Protein AF-A0A7W9LBJ4-F1 (afdb_monomer)

Organism: NCBI:txid882448

Radius of gyration: 15.45 Å; Cα contacts (8 Å, |Δi|>4): 118; chains: 1; bounding box: 35×32×41 Å

Foldseek 3Di:
DVLVVLQVPPPPDQQDPPPALLVSQLSLLVVLLCSVPVDPPPSVVVLVVVLVVDVVSVCVCCVRVVVNSLVSLQVSQVVCVVVVLAVDRDRSVVLSCQSNVVSCCCVPPVVHDSVCSSVVSSVSSVVSSCVRSVVPD

Nearest PDB structures (foldseek):
  2fq4-assembly1_A-2  TM=8.316E-01  e=2.376E-03  Bacillus cereus ATCC 14579
  3bti-assembly1_A  TM=7.873E-01  e=5.179E-01  Staphylococcus aureus subsp. aureus Mu50
  1rpw-assembly2_D  TM=7.131E-01  e=1.313E+00  Staphylococcus aureus
  2g0e-assembly1_A  TM=7.117E-01  e=2.736E+00  Staphylococcus haemolyticus
  1jus-assembly2_E  TM=6.509E-01  e=2.249E+00  Staphylococcus aureus

Secondary structure (DSSP, 8-state):
-HHHHHHHT---PPPP--SSHHHHHHHHHHHHHHHHHSSPTTHHHHHHHHHHH-HHHHHHHIIIIIHHHHHHHHHHHHHHHHTTSSSS---HHHHHHHHHHHHHIIIIIS---GGGHHHHHHHHHHHHHHHHHT---

InterPro domains:
  IPR011075 Tetracyclin repressor-like, C-terminal domain [PF16859] (15-123)
  IPR036271 Tetracyclin repressor-like, C-terminal domain superfamily [SSF48498] (19-130)

Structure (mmCIF, N/CA/C/O backbone):
data_AF-A0A7W9LBJ4-F1
#
_entry.id   AF-A0A7W9LBJ4-F1
#
loop_
_atom_site.group_PDB
_atom_site.id
_atom_site.type_symbol
_atom_site.label_atom_id
_atom_site.label_alt_id
_atom_site.label_comp_id
_atom_site.label_asym_id
_atom_site.label_entity_id
_atom_site.label_seq_id
_atom_site.pdbx_PDB_ins_code
_atom_site.Cartn_x
_atom_site.Cartn_y
_atom_site.Cartn_z
_atom_site.occupancy
_atom_site.B_iso_or_equiv
_atom_site.auth_seq_id
_atom_site.auth_comp_id
_atom_site.auth_asym_id
_atom_site.auth_atom_id
_atom_site.pdbx_PDB_model_num
ATOM 1 N N . MET A 1 1 ? 14.129 -13.450 -17.223 1.00 51.28 1 MET A N 1
ATOM 2 C CA . MET A 1 1 ? 13.057 -12.441 -17.093 1.00 51.28 1 MET A CA 1
ATOM 3 C C . MET A 1 1 ? 13.152 -11.872 -15.692 1.00 51.28 1 MET A C 1
ATOM 5 O O . MET A 1 1 ? 13.056 -12.654 -14.754 1.00 51.28 1 MET A O 1
ATOM 9 N N . ILE A 1 2 ? 13.396 -10.567 -15.553 1.00 57.41 2 ILE A N 1
ATOM 10 C CA . ILE A 1 2 ? 13.514 -9.871 -14.254 1.00 57.41 2 ILE A CA 1
ATOM 11 C C . ILE A 1 2 ? 12.286 -10.158 -13.371 1.00 57.41 2 ILE A C 1
ATOM 13 O O . ILE A 1 2 ? 12.434 -10.381 -12.177 1.00 57.41 2 ILE A O 1
ATOM 17 N N . PHE A 1 3 ? 11.114 -10.313 -13.994 1.00 52.84 3 PHE A N 1
ATOM 18 C CA . PHE A 1 3 ? 9.851 -10.722 -13.377 1.00 52.84 3 PHE A CA 1
ATOM 19 C C . PHE A 1 3 ? 9.957 -11.901 -12.390 1.00 52.84 3 PHE A C 1
ATOM 21 O O . PHE A 1 3 ? 9.569 -11.764 -11.238 1.00 52.84 3 PHE A O 1
ATOM 28 N N . ALA A 1 4 ? 10.512 -13.048 -12.802 1.00 47.81 4 ALA A N 1
ATOM 29 C CA . ALA A 1 4 ? 10.557 -14.243 -11.949 1.00 47.81 4 ALA A CA 1
ATOM 30 C C . ALA A 1 4 ? 11.556 -14.112 -10.787 1.00 47.81 4 ALA A C 1
ATOM 32 O O . ALA A 1 4 ? 11.342 -14.695 -9.732 1.00 47.81 4 ALA A O 1
ATOM 33 N N . ALA A 1 5 ? 12.628 -13.335 -10.977 1.00 53.00 5 ALA A N 1
ATOM 34 C CA . ALA A 1 5 ? 13.627 -13.085 -9.940 1.00 53.00 5 ALA A CA 1
ATOM 35 C C . ALA A 1 5 ? 13.140 -12.053 -8.911 1.00 53.00 5 ALA A C 1
ATOM 37 O O . ALA A 1 5 ? 13.404 -12.213 -7.730 1.00 53.00 5 ALA A O 1
ATOM 38 N N . VAL A 1 6 ? 12.395 -11.032 -9.347 1.00 56.28 6 VAL A N 1
ATOM 39 C CA . VAL A 1 6 ? 11.811 -10.017 -8.457 1.00 56.28 6 VAL A CA 1
ATOM 40 C C . VAL A 1 6 ? 10.613 -10.578 -7.690 1.00 56.28 6 VAL A C 1
ATOM 42 O O . VAL A 1 6 ? 10.433 -10.245 -6.530 1.00 56.28 6 VAL A O 1
ATOM 45 N N . MET A 1 7 ? 9.817 -11.462 -8.301 1.00 54.91 7 MET A N 1
ATOM 46 C CA . MET A 1 7 ? 8.622 -12.018 -7.659 1.00 54.91 7 MET A CA 1
ATOM 47 C C . MET A 1 7 ? 8.892 -13.123 -6.629 1.00 54.91 7 MET A C 1
ATOM 49 O O . MET A 1 7 ? 8.092 -13.286 -5.714 1.00 54.91 7 MET A O 1
ATOM 53 N N . HIS A 1 8 ? 9.965 -13.910 -6.774 1.00 50.81 8 HIS A N 1
ATOM 54 C CA . HIS A 1 8 ? 10.242 -15.024 -5.852 1.00 50.81 8 HIS A CA 1
ATOM 55 C C . HIS A 1 8 ? 10.725 -14.585 -4.461 1.00 50.81 8 HIS A C 1
ATOM 57 O O . HIS A 1 8 ? 10.530 -15.344 -3.521 1.00 50.81 8 HIS A O 1
ATOM 63 N N . ASP A 1 9 ? 11.277 -13.378 -4.316 1.00 49.38 9 ASP A N 1
ATOM 64 C CA . ASP A 1 9 ? 11.714 -12.825 -3.020 1.00 49.38 9 ASP A CA 1
ATOM 65 C C . ASP A 1 9 ? 10.622 -11.999 -2.308 1.00 49.38 9 ASP A C 1
ATOM 67 O O . ASP A 1 9 ? 10.853 -11.450 -1.235 1.00 49.38 9 ASP A O 1
ATOM 71 N N . LEU A 1 10 ? 9.418 -11.900 -2.884 1.00 55.69 10 LEU A N 1
ATOM 72 C CA . LEU A 1 10 ? 8.294 -11.139 -2.324 1.00 55.69 10 LEU A CA 1
ATOM 73 C C . LEU A 1 10 ? 7.324 -12.058 -1.566 1.00 55.69 10 LEU A C 1
ATOM 75 O O . LEU A 1 10 ? 6.107 -11.974 -1.747 1.00 55.69 10 LEU A O 1
ATOM 79 N N . GLU A 1 11 ? 7.849 -12.949 -0.719 1.00 55.97 11 GLU A N 1
ATOM 80 C CA . GLU A 1 11 ? 7.040 -13.498 0.373 1.00 55.97 11 GLU A CA 1
ATOM 81 C C . GLU A 1 11 ? 6.712 -12.334 1.311 1.00 55.97 11 GLU A C 1
ATOM 83 O O . GLU A 1 11 ? 7.532 -11.902 2.118 1.00 55.97 11 GLU A O 1
ATOM 88 N N . LEU A 1 12 ? 5.521 -11.760 1.144 1.00 63.69 12 LEU A N 1
ATOM 89 C CA . LEU A 1 12 ? 5.040 -10.723 2.042 1.00 63.69 12 LEU A CA 1
ATOM 90 C C . LEU A 1 12 ? 4.799 -11.366 3.403 1.00 63.69 12 LEU A C 1
ATOM 92 O O . LEU A 1 12 ? 3.852 -12.135 3.584 1.00 63.69 12 LEU A O 1
ATOM 96 N N . GLU A 1 13 ? 5.681 -11.066 4.352 1.00 67.38 13 GLU A N 1
ATOM 97 C CA . GLU A 1 13 ? 5.470 -11.436 5.742 1.00 67.38 13 GLU A CA 1
ATOM 98 C C . GLU A 1 13 ? 4.150 -10.836 6.237 1.00 67.38 13 GLU A C 1
ATOM 100 O O . GLU A 1 13 ? 3.771 -9.708 5.898 1.00 67.38 13 GLU A O 1
ATOM 105 N N . THR A 1 14 ? 3.429 -11.604 7.053 1.00 69.81 14 THR A N 1
ATOM 106 C CA . THR A 1 14 ? 2.212 -11.119 7.700 1.00 69.81 14 THR A CA 1
ATOM 107 C C . THR A 1 14 ? 2.538 -9.844 8.481 1.00 69.81 14 THR A C 1
ATOM 109 O O . THR A 1 14 ? 3.458 -9.874 9.304 1.00 69.81 14 THR A O 1
ATOM 112 N N . PRO A 1 15 ? 1.780 -8.745 8.301 1.00 74.25 15 PRO A N 1
ATOM 113 C CA . PRO A 1 15 ? 2.022 -7.520 9.046 1.00 74.25 15 PRO A CA 1
ATOM 114 C C . PRO A 1 15 ? 2.019 -7.792 10.557 1.00 74.25 15 PRO A C 1
ATOM 116 O O . PRO A 1 15 ? 1.152 -8.544 11.038 1.00 74.25 15 PRO A O 1
ATOM 119 N N . PRO A 1 16 ? 2.966 -7.211 11.316 1.00 77.94 16 PRO A N 1
ATOM 120 C CA . PRO A 1 16 ? 3.029 -7.409 12.756 1.00 77.94 16 PRO A CA 1
ATOM 121 C C . PRO A 1 16 ? 1.718 -6.958 13.410 1.00 77.94 16 PRO A C 1
ATOM 123 O O . PRO A 1 16 ? 1.152 -5.937 13.033 1.00 77.94 16 PRO A O 1
ATOM 126 N N . ASP A 1 17 ? 1.223 -7.733 14.378 1.00 88.69 17 ASP A N 1
ATOM 127 C CA . ASP A 1 17 ? 0.103 -7.313 15.227 1.00 88.69 17 ASP A CA 1
ATOM 128 C C . ASP A 1 17 ? 0.646 -6.413 16.337 1.00 88.69 17 ASP A C 1
ATOM 130 O O . ASP A 1 17 ? 1.128 -6.877 17.372 1.00 88.69 17 ASP A O 1
ATOM 134 N N . THR A 1 18 ? 0.633 -5.110 16.083 1.00 90.44 18 THR A N 1
ATOM 135 C CA . THR A 1 18 ? 1.180 -4.097 16.993 1.00 90.44 18 THR A CA 1
ATOM 136 C C . THR A 1 18 ? 0.180 -3.676 18.074 1.00 90.44 18 THR A C 1
ATOM 138 O O . THR A 1 18 ? 0.531 -2.931 18.990 1.00 90.44 18 THR A O 1
ATOM 141 N N . GLY A 1 19 ? -1.065 -4.164 17.997 1.00 91.31 19 GLY A N 1
ATOM 142 C CA . GLY A 1 19 ? -2.114 -3.929 18.987 1.00 91.31 19 GLY A CA 1
ATOM 143 C C . GLY A 1 19 ? -2.993 -2.696 18.747 1.00 91.31 19 GLY A C 1
ATOM 144 O O . GLY A 1 19 ? -3.873 -2.438 19.567 1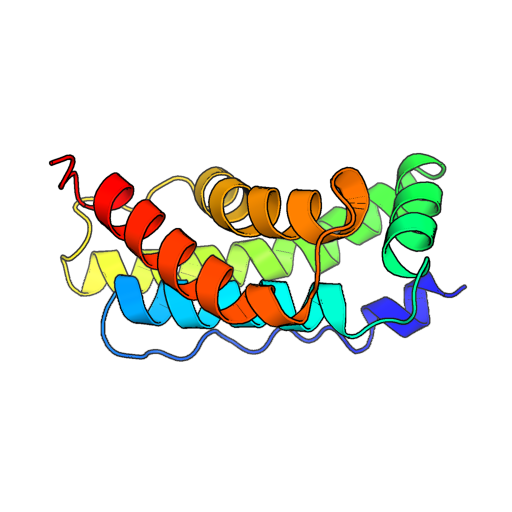.00 91.31 19 GLY A O 1
ATOM 145 N N . SER A 1 20 ? -2.806 -1.952 17.648 1.00 94.88 20 SER A N 1
ATOM 146 C CA . SER A 1 20 ? -3.719 -0.873 17.229 1.00 94.88 20 SER A CA 1
ATOM 147 C C . SER A 1 20 ? -3.746 -0.701 15.711 1.00 94.88 20 SER A C 1
ATOM 149 O O . SER A 1 20 ? -2.735 -0.925 15.050 1.00 94.88 20 SER A O 1
ATOM 151 N N . LEU A 1 21 ? -4.875 -0.250 15.159 1.00 95.31 21 LEU A N 1
ATOM 152 C CA . LEU A 1 21 ? -5.043 0.037 13.732 1.00 95.31 21 LEU A CA 1
ATOM 153 C C . LEU A 1 21 ? -3.977 1.010 13.227 1.00 95.31 21 LEU A C 1
ATOM 155 O O . LEU A 1 21 ? -3.373 0.762 12.191 1.00 95.31 21 LEU A O 1
ATOM 159 N N . THR A 1 22 ? -3.740 2.111 13.944 1.00 94.94 22 THR A N 1
ATOM 160 C CA . THR A 1 22 ? -2.773 3.131 13.516 1.00 94.94 22 THR A CA 1
ATOM 161 C C . THR A 1 22 ? -1.365 2.558 13.405 1.00 94.94 22 THR A C 1
ATOM 163 O O . THR A 1 22 ? -0.690 2.798 12.409 1.00 94.94 22 THR A O 1
ATOM 166 N N . ALA A 1 23 ? -0.924 1.782 14.398 1.00 94.12 23 ALA A N 1
ATOM 167 C CA . ALA A 1 23 ? 0.411 1.195 14.380 1.00 94.12 23 ALA A CA 1
ATOM 168 C C . ALA A 1 23 ? 0.531 0.042 13.363 1.00 94.12 23 ALA A C 1
ATOM 170 O O . ALA A 1 23 ? 1.561 -0.068 12.699 1.00 94.12 23 ALA A O 1
ATOM 171 N N . ASP A 1 24 ? -0.531 -0.742 13.148 1.00 95.69 24 ASP A N 1
ATOM 172 C CA . ASP A 1 24 ? -0.560 -1.773 12.104 1.00 95.69 24 ASP A CA 1
ATOM 173 C C . ASP A 1 24 ? -0.501 -1.141 10.698 1.00 95.69 24 ASP A C 1
ATOM 175 O O . ASP A 1 24 ? 0.239 -1.605 9.828 1.00 95.69 24 ASP A O 1
ATOM 179 N N . LEU A 1 25 ? -1.236 -0.044 10.473 1.00 95.94 25 LEU A N 1
ATOM 180 C CA . LEU A 1 25 ? -1.181 0.730 9.229 1.00 95.94 25 LEU A CA 1
ATOM 181 C C . LEU A 1 25 ? 0.185 1.390 9.021 1.00 95.94 25 LEU A C 1
ATOM 183 O O . LEU A 1 25 ? 0.663 1.430 7.888 1.00 95.94 25 LEU A O 1
ATOM 187 N N . ALA A 1 26 ? 0.827 1.881 10.083 1.00 94.75 26 ALA A N 1
ATOM 188 C CA . ALA A 1 26 ? 2.178 2.430 10.003 1.00 94.75 26 ALA A CA 1
ATOM 189 C C . ALA A 1 26 ? 3.172 1.347 9.573 1.00 94.75 26 ALA A C 1
ATOM 191 O O . ALA A 1 26 ? 3.880 1.527 8.583 1.00 94.75 26 ALA A O 1
ATOM 192 N N . ALA A 1 27 ? 3.148 0.181 10.227 1.00 93.94 27 ALA A N 1
ATOM 193 C CA . ALA A 1 27 ? 3.993 -0.954 9.860 1.00 93.94 27 ALA A CA 1
ATOM 194 C C . ALA A 1 27 ? 3.797 -1.368 8.391 1.00 93.94 27 ALA A C 1
ATOM 196 O O . ALA A 1 27 ? 4.772 -1.560 7.663 1.00 93.94 27 ALA A O 1
ATOM 197 N N . LEU A 1 28 ? 2.545 -1.435 7.928 1.00 94.06 28 LEU A N 1
ATOM 198 C CA . LEU A 1 28 ? 2.233 -1.753 6.537 1.00 94.06 28 LEU A CA 1
ATOM 199 C C . LEU A 1 28 ? 2.730 -0.675 5.558 1.00 94.06 28 LEU A C 1
ATOM 201 O O . LEU A 1 28 ? 3.238 -0.997 4.487 1.00 94.06 28 LEU A O 1
ATOM 205 N N . THR A 1 29 ? 2.621 0.604 5.917 1.00 95.25 29 THR A N 1
ATOM 206 C CA . THR A 1 29 ? 3.060 1.710 5.051 1.00 95.25 29 THR A CA 1
ATOM 207 C C . THR A 1 29 ? 4.585 1.779 4.954 1.00 95.25 29 THR A C 1
ATOM 209 O O . THR A 1 29 ? 5.114 1.996 3.864 1.00 95.25 29 THR A O 1
ATOM 212 N N . HIS A 1 30 ? 5.308 1.512 6.047 1.00 93.81 30 HIS A N 1
ATOM 213 C CA . HIS A 1 30 ? 6.767 1.366 6.011 1.00 93.81 30 HIS A CA 1
ATOM 214 C C . HIS A 1 30 ? 7.209 0.156 5.195 1.00 93.81 30 HIS A C 1
ATOM 216 O O . HIS A 1 30 ? 8.202 0.248 4.471 1.00 93.81 30 HIS A O 1
ATOM 222 N N . LEU A 1 31 ? 6.476 -0.960 5.265 1.00 91.25 31 LEU A N 1
ATOM 223 C CA . LEU A 1 31 ? 6.742 -2.111 4.408 1.00 91.25 31 LEU A CA 1
ATOM 224 C C . LEU A 1 31 ? 6.628 -1.712 2.932 1.00 91.25 31 LEU A C 1
ATOM 226 O O . LEU A 1 31 ? 7.574 -1.920 2.180 1.00 91.25 31 LEU A O 1
ATOM 230 N N . ILE A 1 32 ? 5.543 -1.036 2.537 1.00 92.56 32 ILE A N 1
ATOM 231 C CA . ILE A 1 32 ? 5.366 -0.526 1.166 1.00 92.56 32 ILE A CA 1
ATOM 232 C C . ILE A 1 32 ? 6.525 0.400 0.763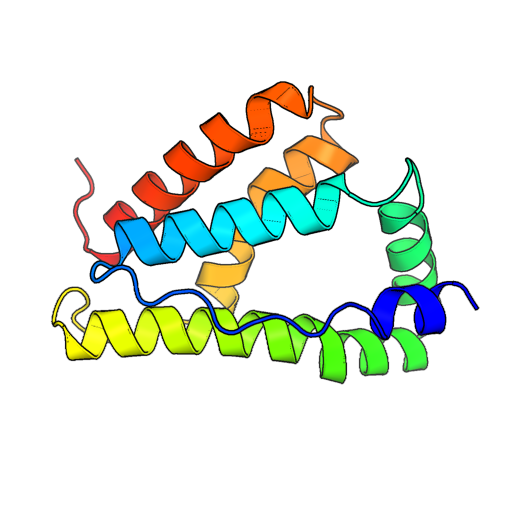 1.00 92.56 32 ILE A C 1
ATOM 234 O O . ILE A 1 32 ? 7.105 0.235 -0.313 1.00 92.56 32 ILE A O 1
ATOM 238 N N . ALA A 1 33 ? 6.888 1.362 1.616 1.00 93.25 33 ALA A N 1
ATOM 239 C CA . ALA A 1 33 ? 7.979 2.298 1.350 1.00 93.25 33 ALA A CA 1
ATOM 240 C C . ALA A 1 33 ? 9.326 1.584 1.165 1.00 93.25 33 ALA A C 1
ATOM 242 O O . ALA A 1 33 ? 10.062 1.881 0.221 1.00 93.25 33 ALA A O 1
ATOM 243 N N . THR A 1 34 ? 9.620 0.603 2.017 1.00 90.81 34 THR A N 1
ATOM 244 C CA . THR A 1 34 ? 10.839 -0.210 1.953 1.00 90.81 34 THR A CA 1
ATOM 245 C C . THR A 1 34 ? 10.858 -1.050 0.680 1.00 90.81 34 THR A C 1
ATOM 247 O O . THR A 1 34 ? 11.834 -1.022 -0.066 1.00 90.81 34 THR A O 1
ATOM 250 N N . THR A 1 35 ? 9.758 -1.737 0.368 1.00 88.38 35 THR A N 1
ATOM 251 C CA . THR A 1 35 ? 9.637 -2.588 -0.821 1.00 88.38 35 THR A CA 1
ATOM 252 C C . THR A 1 35 ? 9.795 -1.794 -2.116 1.00 88.38 35 THR A C 1
ATOM 254 O O . THR A 1 35 ? 10.459 -2.261 -3.038 1.00 88.38 35 THR A O 1
ATOM 257 N N . LEU A 1 36 ? 9.230 -0.585 -2.203 1.00 90.88 36 LEU A N 1
ATOM 258 C CA . LEU A 1 36 ? 9.322 0.238 -3.413 1.00 90.88 36 LEU A CA 1
ATOM 259 C C . LEU A 1 36 ? 10.657 0.979 -3.564 1.00 90.88 36 LEU A C 1
ATOM 261 O O . LEU A 1 36 ? 11.033 1.305 -4.689 1.00 90.88 36 LEU A O 1
ATOM 265 N N . SER A 1 37 ? 11.372 1.243 -2.469 1.00 91.12 37 SER A N 1
ATOM 266 C CA . SER A 1 37 ? 12.662 1.951 -2.497 1.00 91.12 37 SER A CA 1
ATOM 267 C C . SER A 1 37 ? 13.885 1.028 -2.530 1.00 91.12 37 SER A C 1
ATOM 269 O O . SER A 1 37 ? 14.970 1.483 -2.888 1.00 91.12 37 SER A O 1
ATOM 271 N N . ALA A 1 38 ? 13.728 -0.256 -2.194 1.00 89.62 38 ALA A N 1
ATOM 272 C CA . ALA A 1 38 ? 14.827 -1.221 -2.174 1.00 89.62 38 ALA A CA 1
ATOM 273 C C . ALA A 1 38 ? 15.423 -1.552 -3.562 1.00 89.62 38 ALA A C 1
ATOM 275 O O . ALA A 1 38 ? 16.650 -1.666 -3.662 1.00 89.62 38 ALA A O 1
ATOM 276 N N . PRO A 1 39 ? 14.633 -1.728 -4.644 1.00 88.69 39 PRO A N 1
ATOM 277 C CA . PRO A 1 39 ? 15.190 -2.049 -5.954 1.00 88.69 39 PRO A CA 1
ATOM 278 C C . PRO A 1 39 ? 16.011 -0.891 -6.550 1.00 88.69 39 PRO A C 1
ATOM 280 O O . PRO A 1 39 ? 15.684 0.277 -6.332 1.00 88.69 39 PRO A O 1
ATOM 283 N N . PRO A 1 40 ? 17.031 -1.176 -7.386 1.00 87.69 40 PRO A N 1
ATOM 284 C CA . PRO A 1 40 ? 17.756 -0.141 -8.115 1.00 87.69 40 PRO A CA 1
ATOM 285 C C . PRO A 1 40 ? 16.843 0.758 -8.972 1.00 87.69 40 PRO A C 1
ATOM 287 O O . PRO A 1 40 ? 15.793 0.302 -9.448 1.00 87.69 40 PRO A O 1
ATOM 290 N N . PRO A 1 41 ? 17.262 2.007 -9.261 1.00 86.81 41 PRO A N 1
ATOM 291 C CA . PRO A 1 41 ? 16.492 2.921 -10.098 1.00 86.81 41 PRO A CA 1
ATOM 292 C C . PRO A 1 41 ? 16.085 2.289 -11.436 1.00 86.81 41 PRO A C 1
ATOM 294 O O . PRO A 1 41 ? 16.903 1.685 -12.130 1.00 86.81 41 PRO A O 1
ATOM 297 N N . GLY A 1 42 ? 14.811 2.438 -11.804 1.00 87.50 42 GLY A N 1
ATOM 298 C CA . GLY A 1 42 ? 14.261 1.935 -13.067 1.00 87.50 42 GLY A CA 1
ATOM 299 C C . GLY A 1 42 ? 13.772 0.482 -13.045 1.00 87.50 42 GLY A C 1
ATOM 300 O O . GLY A 1 42 ? 13.031 0.108 -13.951 1.00 87.50 42 GLY A O 1
ATOM 301 N N . VAL A 1 43 ? 14.084 -0.315 -12.013 1.00 90.12 43 VAL A N 1
ATOM 302 C CA . VAL A 1 43 ? 13.600 -1.707 -11.919 1.00 90.12 43 VAL A CA 1
ATOM 303 C C . VAL A 1 43 ? 12.080 -1.764 -11.770 1.00 90.12 43 VAL A C 1
ATOM 305 O O . VAL A 1 43 ? 11.424 -2.457 -12.544 1.00 90.12 43 VAL A O 1
ATOM 308 N N . VAL A 1 44 ? 11.506 -1.005 -10.829 1.00 90.94 44 VAL A N 1
ATOM 309 C CA . VAL A 1 44 ? 10.046 -0.967 -10.623 1.00 90.94 44 VAL A CA 1
ATOM 310 C C . VAL A 1 44 ? 9.312 -0.391 -11.849 1.00 90.94 44 VAL A C 1
ATOM 312 O O . VAL A 1 44 ? 8.402 -1.056 -12.344 1.00 90.94 44 VAL A O 1
ATOM 315 N N . PRO A 1 45 ? 9.708 0.766 -12.427 1.00 92.00 45 PRO A N 1
ATOM 316 C CA . PRO A 1 45 ? 9.109 1.250 -13.674 1.00 92.00 45 PRO A CA 1
ATOM 317 C C . PRO A 1 45 ? 9.234 0.272 -14.849 1.00 92.00 45 PRO A C 1
ATOM 319 O O . PRO A 1 45 ? 8.281 0.119 -15.607 1.00 92.00 45 PRO A O 1
ATOM 322 N N . GLY A 1 46 ? 10.378 -0.405 -14.996 1.00 91.69 46 GLY A N 1
ATOM 323 C CA . GLY A 1 46 ? 10.592 -1.406 -16.044 1.00 91.69 46 GLY A CA 1
ATOM 324 C C . GLY A 1 46 ? 9.676 -2.619 -15.885 1.00 91.69 46 GLY A C 1
ATOM 325 O O . GLY A 1 46 ? 9.026 -3.021 -16.844 1.00 91.69 46 GLY A O 1
ATOM 326 N N . LEU A 1 47 ? 9.539 -3.136 -14.660 1.00 89.62 47 LEU A N 1
ATOM 327 C CA . LEU A 1 47 ? 8.584 -4.199 -14.339 1.00 89.62 47 LEU A CA 1
ATOM 328 C C . LEU A 1 47 ? 7.151 -3.791 -14.700 1.00 89.62 47 LEU A C 1
ATOM 330 O O . LEU A 1 47 ? 6.424 -4.566 -15.315 1.00 89.62 47 LEU A O 1
ATOM 334 N N . LEU A 1 48 ? 6.741 -2.574 -14.334 1.00 92.19 48 LEU A N 1
ATOM 335 C CA . LEU A 1 48 ? 5.404 -2.081 -14.657 1.00 92.19 48 LEU A CA 1
ATOM 336 C C . LEU A 1 48 ? 5.209 -1.896 -16.162 1.00 92.19 48 LEU A C 1
ATOM 338 O O . LEU A 1 48 ? 4.124 -2.193 -16.656 1.00 92.19 48 LEU A O 1
ATOM 342 N N . ALA A 1 49 ? 6.230 -1.445 -16.893 1.00 94.19 49 ALA A N 1
ATOM 343 C CA . ALA A 1 49 ? 6.172 -1.348 -18.348 1.00 94.19 49 ALA A CA 1
ATOM 344 C C . ALA A 1 49 ? 5.934 -2.723 -18.986 1.00 94.19 49 ALA A C 1
ATOM 346 O O . ALA A 1 49 ? 5.032 -2.857 -19.812 1.00 94.19 49 ALA A O 1
ATOM 347 N N . ASP A 1 50 ? 6.668 -3.746 -18.543 1.00 90.88 50 ASP A N 1
ATOM 348 C CA . ASP A 1 50 ? 6.474 -5.117 -19.008 1.00 90.88 50 ASP A CA 1
ATOM 349 C C . ASP A 1 50 ? 5.053 -5.614 -18.659 1.00 90.88 50 ASP A C 1
ATOM 351 O O . ASP A 1 50 ? 4.370 -6.186 -19.507 1.00 90.88 50 ASP A O 1
ATOM 355 N N . VAL A 1 51 ? 4.571 -5.366 -17.429 1.00 92.19 51 VAL A N 1
ATOM 356 C CA . VAL A 1 51 ? 3.227 -5.782 -16.968 1.00 92.19 51 VAL A CA 1
ATOM 357 C C . VAL A 1 51 ? 2.124 -5.179 -17.834 1.00 92.19 51 VAL A C 1
ATOM 359 O O . VAL A 1 51 ? 1.153 -5.860 -18.145 1.00 92.19 51 VAL A O 1
ATOM 362 N N . HIS A 1 52 ? 2.260 -3.920 -18.247 1.00 92.62 52 HIS A N 1
ATOM 363 C CA . HIS A 1 52 ? 1.262 -3.266 -19.097 1.00 92.62 52 HIS A CA 1
ATOM 364 C C . HIS A 1 52 ? 1.352 -3.687 -20.570 1.00 92.62 52 HIS A C 1
ATOM 366 O O . HIS A 1 52 ? 0.401 -3.466 -21.319 1.00 92.62 52 HIS A O 1
ATOM 372 N N . ALA A 1 53 ? 2.473 -4.272 -20.995 1.00 94.69 53 ALA A N 1
ATOM 373 C CA . ALA A 1 53 ? 2.681 -4.728 -22.365 1.00 94.69 53 ALA A CA 1
ATOM 374 C C . ALA A 1 53 ? 2.218 -6.179 -22.609 1.00 94.69 53 ALA A C 1
ATOM 376 O O . ALA A 1 53 ? 1.999 -6.547 -23.763 1.00 94.69 53 ALA A O 1
ATOM 377 N N . ASP A 1 54 ? 2.061 -6.993 -21.557 1.00 93.75 54 ASP A N 1
ATOM 378 C CA . ASP A 1 54 ? 1.725 -8.421 -21.645 1.00 93.75 54 ASP A CA 1
ATOM 379 C C . ASP A 1 54 ? 0.572 -8.801 -20.694 1.00 93.75 54 ASP A C 1
ATOM 381 O O . ASP A 1 54 ? 0.724 -8.825 -19.470 1.00 93.75 54 ASP A O 1
ATOM 385 N N . GLU A 1 55 ? -0.584 -9.163 -21.261 1.00 93.56 55 GLU A N 1
ATOM 386 C CA . GLU A 1 55 ? -1.781 -9.561 -20.506 1.00 93.56 55 GLU A CA 1
ATOM 387 C C . GLU A 1 55 ? -1.563 -10.791 -19.610 1.00 93.56 55 GLU A C 1
ATOM 389 O O . GLU A 1 55 ? -2.108 -10.854 -18.504 1.00 93.56 55 GLU A O 1
ATOM 394 N N . ALA A 1 56 ? -0.767 -11.770 -20.051 1.00 90.88 56 ALA A N 1
ATOM 395 C CA . ALA A 1 56 ? -0.482 -12.958 -19.252 1.00 90.88 56 ALA A CA 1
ATOM 396 C C . ALA A 1 56 ? 0.368 -12.588 -18.033 1.00 90.88 56 ALA A C 1
ATOM 398 O O . ALA A 1 56 ? 0.148 -13.102 -16.930 1.00 90.88 56 ALA A O 1
ATOM 399 N N . MET A 1 57 ? 1.298 -11.649 -18.209 1.00 88.62 57 MET A N 1
ATOM 400 C CA . MET A 1 57 ? 2.106 -11.149 -17.108 1.00 88.62 57 MET A CA 1
ATOM 401 C C . MET A 1 57 ? 1.303 -10.248 -16.164 1.00 88.62 57 MET A C 1
ATOM 403 O O . MET A 1 57 ? 1.458 -10.364 -14.949 1.00 88.62 57 MET A O 1
ATOM 407 N N . ALA A 1 58 ? 0.380 -9.434 -16.682 1.00 90.88 58 ALA A N 1
ATOM 408 C CA . ALA A 1 58 ? -0.569 -8.678 -15.865 1.00 90.88 58 ALA A CA 1
ATOM 409 C C . ALA A 1 58 ? -1.439 -9.591 -14.995 1.00 90.88 58 ALA A C 1
ATOM 411 O O . ALA A 1 58 ? -1.585 -9.352 -13.793 1.00 90.88 58 ALA A O 1
ATOM 412 N N . ALA A 1 59 ? -1.970 -10.671 -15.572 1.00 90.94 59 ALA A N 1
ATOM 413 C CA . ALA A 1 59 ? -2.746 -11.659 -14.833 1.00 90.94 59 ALA A CA 1
ATOM 414 C C . ALA A 1 59 ? -1.905 -12.341 -13.740 1.00 90.94 59 ALA A C 1
ATOM 416 O O . ALA A 1 59 ? -2.373 -12.494 -12.609 1.00 90.94 59 ALA A O 1
ATOM 417 N N . ALA A 1 60 ? -0.653 -12.700 -14.043 1.00 88.06 60 ALA A N 1
ATOM 418 C CA . ALA A 1 60 ? 0.264 -13.289 -13.072 1.00 88.06 60 ALA A CA 1
ATOM 419 C C . ALA A 1 60 ? 0.606 -12.313 -11.933 1.00 88.06 60 ALA A C 1
ATOM 421 O O . ALA A 1 60 ? 0.541 -12.694 -10.764 1.00 88.06 60 ALA A O 1
ATOM 422 N N . PHE A 1 61 ? 0.906 -11.053 -12.252 1.00 87.75 61 PHE A N 1
ATOM 423 C CA . PHE A 1 61 ? 1.208 -10.004 -11.277 1.00 87.75 61 PHE A CA 1
ATOM 424 C C . PHE A 1 61 ? 0.016 -9.736 -10.349 1.00 87.75 61 PHE A C 1
ATOM 426 O O . PHE A 1 61 ? 0.159 -9.727 -9.126 1.00 87.75 61 PHE A O 1
ATOM 433 N N . ALA A 1 62 ? -1.187 -9.606 -10.912 1.00 89.50 62 ALA A N 1
ATOM 434 C CA . ALA A 1 62 ? -2.400 -9.390 -10.133 1.00 89.50 62 ALA A CA 1
ATOM 435 C C . ALA A 1 62 ? -2.766 -10.604 -9.257 1.00 89.50 62 ALA A C 1
ATOM 437 O O . ALA A 1 62 ? -3.152 -10.443 -8.100 1.00 89.50 62 ALA A O 1
ATOM 438 N N . GLY A 1 63 ? -2.649 -11.821 -9.801 1.00 87.19 63 GLY A N 1
ATOM 439 C CA . GLY A 1 63 ? -3.032 -13.063 -9.123 1.00 87.19 63 GLY A CA 1
ATOM 440 C C . GLY A 1 63 ? -2.057 -13.530 -8.039 1.00 87.19 63 GLY A C 1
ATOM 441 O O . GLY A 1 63 ? -2.440 -14.315 -7.167 1.00 87.19 63 GLY A O 1
ATOM 442 N N . THR A 1 64 ? -0.813 -13.054 -8.076 1.00 85.31 64 THR A N 1
ATOM 443 C CA . THR A 1 64 ? 0.218 -13.394 -7.088 1.00 85.31 64 THR A CA 1
ATOM 444 C C . THR A 1 64 ? 0.491 -12.213 -6.164 1.00 85.31 64 THR A C 1
ATOM 446 O O . THR A 1 64 ? 0.005 -12.214 -5.035 1.00 85.31 64 THR A O 1
ATOM 449 N N . PHE A 1 65 ? 1.190 -11.192 -6.657 1.00 84.88 65 PHE A N 1
ATOM 450 C CA . PHE A 1 65 ? 1.678 -10.067 -5.868 1.00 84.88 65 PHE A CA 1
ATOM 451 C C . PHE A 1 65 ? 0.548 -9.228 -5.270 1.00 84.88 65 PHE A C 1
ATOM 453 O O . PHE A 1 65 ? 0.386 -9.173 -4.054 1.00 84.88 65 PHE A O 1
ATOM 460 N N . VAL A 1 66 ? -0.304 -8.650 -6.124 1.00 89.81 66 VAL A N 1
ATOM 461 C CA . VAL 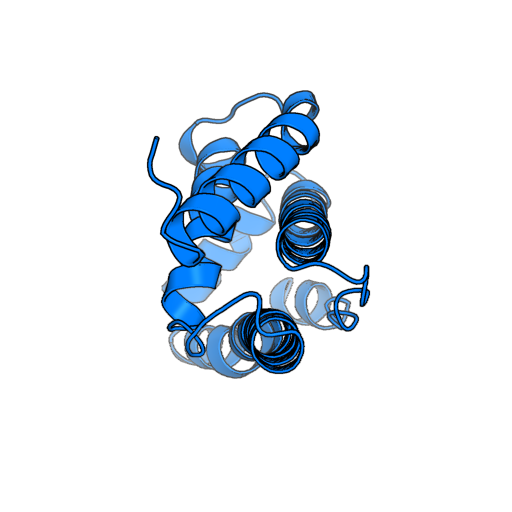A 1 66 ? -1.368 -7.730 -5.677 1.00 89.81 66 VAL A CA 1
ATOM 462 C C . VAL A 1 66 ? -2.388 -8.447 -4.791 1.00 89.81 66 VAL A C 1
ATOM 464 O O . VAL A 1 66 ? -2.970 -7.846 -3.885 1.00 89.81 66 VAL A O 1
ATOM 467 N N . ARG A 1 67 ? -2.628 -9.741 -5.042 1.00 90.12 67 ARG A N 1
ATOM 468 C CA . ARG A 1 67 ? -3.471 -10.571 -4.177 1.00 90.12 67 ARG A CA 1
ATOM 469 C C . ARG A 1 67 ? -2.869 -10.687 -2.775 1.00 90.12 67 ARG A C 1
ATOM 471 O O . ARG A 1 67 ? -3.592 -10.433 -1.818 1.00 90.12 67 ARG A O 1
ATOM 478 N N . ALA A 1 68 ? -1.584 -11.019 -2.663 1.00 88.25 68 ALA A N 1
ATOM 479 C CA . ALA A 1 68 ? -0.907 -11.148 -1.375 1.00 88.25 68 ALA A CA 1
ATOM 480 C C . ALA A 1 68 ? -0.886 -9.815 -0.600 1.00 88.25 68 ALA A C 1
ATOM 482 O O . ALA A 1 68 ? -1.255 -9.786 0.570 1.00 88.25 68 ALA A O 1
ATOM 483 N N . GLU A 1 69 ? -0.595 -8.686 -1.259 1.00 90.25 69 GLU A N 1
ATOM 484 C CA . GLU A 1 69 ? -0.657 -7.358 -0.619 1.00 90.25 69 GLU A CA 1
ATOM 485 C C . GLU A 1 69 ? -2.054 -7.051 -0.059 1.00 90.25 69 GLU A C 1
ATOM 487 O O . GLU A 1 69 ? -2.210 -6.550 1.057 1.00 90.25 69 GLU A O 1
ATOM 492 N N . ARG A 1 70 ? -3.107 -7.387 -0.814 1.00 92.38 70 ARG A N 1
ATOM 493 C CA . ARG A 1 70 ? -4.494 -7.202 -0.363 1.00 92.38 70 ARG A CA 1
ATOM 494 C C . ARG A 1 70 ? -4.870 -8.133 0.785 1.00 92.38 70 ARG A C 1
ATOM 496 O O . ARG A 1 70 ? -5.692 -7.741 1.613 1.00 92.38 70 ARG A O 1
ATOM 503 N N . GLU A 1 71 ? -4.301 -9.331 0.851 1.00 92.44 71 GLU A N 1
ATOM 504 C CA . GLU A 1 71 ? -4.475 -10.246 1.984 1.00 92.44 71 GLU A CA 1
ATOM 505 C C . GLU A 1 71 ? -3.844 -9.660 3.255 1.00 92.44 71 GLU A C 1
ATOM 507 O O . GLU A 1 71 ? -4.515 -9.614 4.285 1.00 92.44 71 GLU A O 1
ATOM 512 N N . CYS A 1 72 ? -2.640 -9.081 3.169 1.00 92.62 72 CYS A N 1
ATOM 513 C CA . CYS A 1 72 ? -2.009 -8.357 4.279 1.00 92.62 72 CYS A CA 1
ATOM 514 C C . CYS A 1 72 ? -2.874 -7.187 4.780 1.00 92.62 72 CYS A C 1
ATOM 516 O O . CYS A 1 72 ? -3.090 -7.035 5.982 1.00 92.62 72 CYS A O 1
ATOM 518 N N . VAL A 1 73 ? -3.415 -6.377 3.863 1.00 95.81 73 VAL A N 1
ATOM 519 C CA . VAL A 1 73 ? -4.321 -5.266 4.214 1.00 95.81 73 VAL A CA 1
ATOM 520 C C . VAL A 1 73 ? -5.596 -5.795 4.873 1.00 95.81 73 VAL A C 1
ATOM 522 O O . VAL A 1 73 ? -6.063 -5.238 5.863 1.00 95.81 73 VAL A O 1
ATOM 525 N N . THR A 1 74 ? -6.162 -6.878 4.337 1.00 96.06 74 THR A N 1
ATOM 526 C CA . THR A 1 74 ? -7.379 -7.499 4.874 1.00 96.06 74 THR A CA 1
ATOM 527 C C . THR A 1 74 ? -7.174 -7.952 6.316 1.00 96.06 74 THR A C 1
ATOM 529 O O . THR A 1 74 ? -8.005 -7.638 7.162 1.00 96.06 74 THR A O 1
ATOM 532 N N . GLU A 1 75 ? -6.048 -8.604 6.601 1.00 95.38 75 GLU A N 1
ATOM 533 C CA . GLU A 1 75 ? -5.685 -9.076 7.938 1.00 95.38 75 GLU A CA 1
ATOM 534 C C . GLU A 1 75 ? -5.598 -7.922 8.953 1.00 95.38 75 GLU A C 1
ATOM 536 O O . GLU A 1 75 ? -6.192 -7.995 10.029 1.00 95.38 75 GLU A O 1
ATOM 541 N N . VAL A 1 76 ? -4.929 -6.815 8.602 1.00 96.19 76 VAL A N 1
ATOM 542 C CA . VAL A 1 76 ? -4.852 -5.616 9.461 1.00 96.19 76 VAL A CA 1
ATOM 543 C C . VAL A 1 76 ? -6.246 -5.057 9.767 1.00 96.19 76 VAL A C 1
ATOM 545 O O . VAL A 1 76 ? -6.566 -4.743 10.917 1.00 96.19 76 VAL A O 1
ATOM 548 N N . LEU A 1 77 ? -7.105 -4.957 8.750 1.00 97.19 77 LEU A N 1
ATOM 549 C CA . LEU A 1 77 ? -8.460 -4.432 8.918 1.00 97.19 77 LEU A CA 1
ATOM 550 C C . LEU A 1 77 ? -9.351 -5.375 9.741 1.00 97.19 77 LEU A C 1
ATOM 552 O O . LEU A 1 77 ? -10.134 -4.901 10.565 1.00 97.19 77 LEU A O 1
ATOM 556 N N . ASP A 1 78 ? -9.224 -6.691 9.559 1.00 96.50 78 ASP A N 1
ATOM 557 C CA . ASP A 1 78 ? -9.956 -7.695 10.339 1.00 96.50 78 ASP A CA 1
ATOM 558 C C . ASP A 1 78 ? -9.573 -7.635 11.825 1.00 96.50 78 ASP A C 1
ATOM 560 O O . ASP A 1 78 ? -10.455 -7.645 12.690 1.00 96.50 78 ASP A O 1
ATOM 564 N N . ARG A 1 79 ? -8.280 -7.474 12.139 1.00 96.31 79 ARG A N 1
ATOM 565 C CA . ARG A 1 79 ? -7.808 -7.273 13.520 1.00 96.31 79 ARG A CA 1
ATOM 566 C C . ARG A 1 79 ? -8.386 -6.008 14.146 1.00 96.31 79 ARG A C 1
ATOM 568 O O . ARG A 1 79 ? -8.878 -6.053 15.274 1.00 96.31 79 ARG A O 1
ATOM 575 N N . ALA A 1 80 ? -8.395 -4.895 13.416 1.00 96.75 80 ALA A N 1
ATOM 576 C CA . ALA A 1 80 ? -8.966 -3.641 13.903 1.00 96.75 80 ALA A CA 1
ATOM 577 C C . ALA A 1 80 ? -10.479 -3.746 14.180 1.00 96.75 80 ALA A C 1
ATOM 579 O O . ALA A 1 80 ? -10.969 -3.215 15.181 1.00 96.75 80 ALA A O 1
ATOM 580 N N . VAL A 1 81 ? -11.227 -4.482 13.351 1.00 97.38 81 VAL A N 1
ATOM 581 C CA . VAL A 1 81 ? -12.645 -4.792 13.612 1.00 97.38 81 VAL A CA 1
ATOM 582 C C . VAL A 1 81 ? -12.793 -5.672 14.855 1.00 97.38 81 VAL A C 1
ATOM 584 O O . VAL A 1 81 ? -13.624 -5.377 15.714 1.00 97.38 81 VAL A O 1
ATOM 587 N N . ALA A 1 82 ? -11.966 -6.712 15.005 1.00 97.06 82 ALA A N 1
ATOM 588 C CA . ALA A 1 82 ? -11.988 -7.585 16.180 1.00 97.06 82 ALA A CA 1
ATOM 589 C C . ALA A 1 82 ? -11.697 -6.817 17.485 1.00 97.06 82 ALA A C 1
ATOM 591 O O . ALA A 1 82 ? -12.319 -7.080 18.517 1.00 97.06 82 ALA A O 1
ATOM 592 N N . ARG A 1 83 ? -10.812 -5.812 17.428 1.00 96.19 83 ARG A N 1
ATOM 593 C CA . ARG A 1 83 ? -10.510 -4.890 18.538 1.00 96.19 83 ARG A CA 1
ATOM 594 C C . ARG A 1 83 ? -11.566 -3.798 18.745 1.00 96.19 83 ARG A C 1
ATOM 596 O O . ARG A 1 83 ? -11.519 -3.103 19.759 1.00 96.19 83 ARG A O 1
ATOM 603 N N . ARG A 1 84 ? -12.566 -3.699 17.860 1.00 96.75 84 ARG A N 1
ATOM 6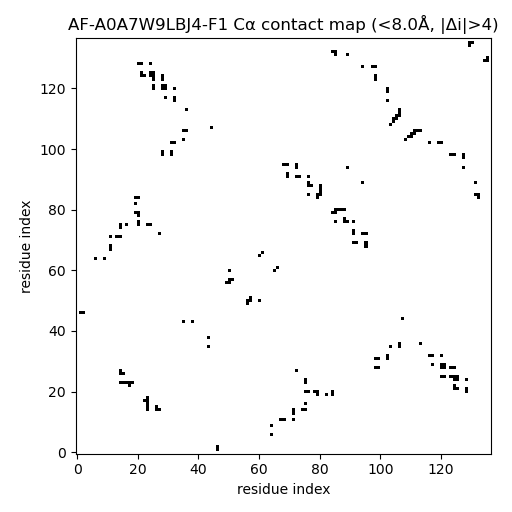04 C CA . ARG A 1 84 ? -13.615 -2.660 17.836 1.00 96.75 84 ARG A CA 1
ATOM 605 C C . ARG A 1 84 ? -13.080 -1.244 17.600 1.00 96.75 84 ARG A C 1
ATOM 607 O O . ARG A 1 84 ? -13.716 -0.275 18.004 1.00 96.75 84 ARG A O 1
ATOM 614 N N . GLU A 1 85 ? -11.935 -1.128 16.937 1.00 96.31 85 GLU A N 1
ATOM 615 C CA . GLU A 1 85 ? -11.407 0.155 16.453 1.00 96.31 85 GLU A CA 1
ATOM 616 C C . GLU A 1 85 ? -12.145 0.616 15.191 1.00 96.31 85 GL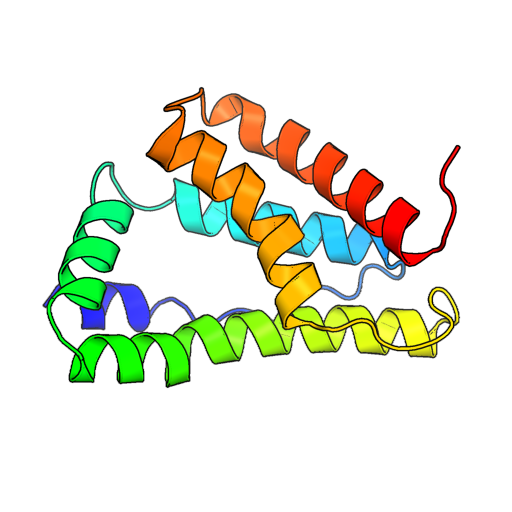U A C 1
ATOM 618 O O . GLU A 1 85 ? -12.276 1.811 14.948 1.00 96.31 85 GLU A O 1
ATOM 623 N N . LEU A 1 86 ? -12.669 -0.335 14.409 1.00 96.75 86 LEU A N 1
ATOM 624 C CA . LEU A 1 86 ? -13.502 -0.077 13.238 1.00 96.75 86 LEU A CA 1
ATOM 625 C C . LEU A 1 86 ? -14.899 -0.683 13.426 1.00 96.75 86 LEU A C 1
ATOM 627 O O . LEU A 1 86 ? -15.013 -1.814 13.905 1.00 96.75 86 LEU A O 1
ATOM 631 N N . PRO A 1 87 ? -15.973 0.011 13.002 1.00 93.25 87 PRO A N 1
ATOM 632 C CA . PRO A 1 87 ? -17.337 -0.516 13.095 1.00 93.25 87 PRO A CA 1
ATOM 633 C C . PRO A 1 87 ? -17.593 -1.678 12.121 1.00 93.25 87 PRO A C 1
ATOM 635 O O . PRO A 1 87 ? -18.424 -2.544 12.385 1.00 93.25 87 PRO A O 1
ATOM 638 N N . SER A 1 88 ? -16.890 -1.697 10.987 1.00 95.38 88 SER A N 1
ATOM 639 C CA . SER A 1 88 ? -16.946 -2.742 9.961 1.00 95.38 88 SER A CA 1
ATOM 640 C C . SER A 1 88 ? -15.689 -2.686 9.099 1.00 95.38 88 SER A C 1
ATOM 642 O O . SER A 1 88 ? -15.115 -1.606 8.954 1.00 95.38 88 SER A O 1
ATOM 644 N N . ARG A 1 89 ? -15.304 -3.804 8.470 1.00 96.44 89 ARG A N 1
ATOM 645 C CA . ARG A 1 89 ? -14.138 -3.848 7.577 1.00 96.44 89 ARG A CA 1
ATOM 646 C C . ARG A 1 89 ? -14.351 -2.945 6.344 1.00 96.44 89 ARG A C 1
ATOM 648 O O . ARG A 1 89 ? -15.274 -3.212 5.570 1.00 96.44 89 ARG A O 1
ATOM 655 N N . PRO A 1 90 ? -13.506 -1.919 6.125 1.00 96.75 90 PRO A N 1
ATOM 656 C CA . PRO A 1 90 ? -13.478 -1.143 4.885 1.00 96.75 90 PRO A CA 1
ATOM 657 C C . PRO A 1 90 ? -13.045 -2.000 3.690 1.00 96.75 90 PRO A C 1
ATOM 659 O O . PRO A 1 90 ? -12.457 -3.061 3.868 1.00 96.75 90 PRO A O 1
ATOM 662 N N . ASP A 1 91 ? -13.273 -1.524 2.465 1.00 96.94 91 ASP A N 1
ATOM 663 C CA . ASP A 1 91 ? -12.753 -2.192 1.265 1.00 96.94 91 ASP A CA 1
ATOM 664 C C . ASP A 1 91 ? -11.207 -2.248 1.291 1.00 96.94 91 ASP A C 1
ATOM 666 O O . ASP A 1 91 ? -10.566 -1.190 1.210 1.00 96.94 91 ASP A O 1
ATOM 670 N N . PRO A 1 92 ? -10.589 -3.447 1.361 1.00 96.50 92 PRO A N 1
ATOM 671 C CA . PRO A 1 92 ? -9.136 -3.582 1.391 1.00 96.50 92 PRO A CA 1
ATOM 672 C C . PRO A 1 92 ? -8.463 -3.007 0.146 1.00 96.50 92 PRO A C 1
ATOM 674 O O . PRO A 1 92 ? -7.366 -2.466 0.245 1.00 96.50 92 PRO A O 1
ATOM 677 N N . ALA A 1 93 ? -9.108 -3.066 -1.025 1.00 96.31 93 ALA A N 1
ATOM 678 C CA . ALA A 1 93 ? -8.536 -2.512 -2.249 1.00 96.31 93 ALA A CA 1
ATOM 679 C C . ALA A 1 93 ? -8.428 -0.983 -2.177 1.00 96.31 93 ALA A C 1
ATOM 681 O O . ALA A 1 93 ? -7.417 -0.414 -2.592 1.00 96.31 93 ALA A O 1
ATOM 682 N N . ARG A 1 94 ? -9.438 -0.322 -1.599 1.00 97.38 94 ARG A N 1
ATOM 683 C CA . ARG A 1 94 ? -9.418 1.121 -1.352 1.00 97.38 94 ARG A CA 1
ATOM 684 C C . ARG A 1 94 ? -8.334 1.505 -0.349 1.00 97.38 94 ARG A C 1
ATOM 686 O O . ARG A 1 94 ? -7.583 2.436 -0.622 1.00 97.38 94 ARG A O 1
ATOM 693 N N . VAL A 1 95 ? -8.251 0.811 0.788 1.00 97.69 95 VAL A N 1
ATOM 694 C CA . VAL A 1 95 ? -7.227 1.098 1.809 1.00 97.69 95 VAL A CA 1
ATOM 695 C C . VAL A 1 95 ? -5.833 0.882 1.230 1.00 97.69 95 VAL A C 1
ATOM 697 O O . VAL A 1 95 ? -4.986 1.759 1.348 1.00 97.69 95 VAL A O 1
ATOM 700 N N . HIS A 1 96 ? -5.621 -0.219 0.507 1.00 96.56 96 HIS A N 1
ATOM 701 C CA . HIS A 1 96 ? -4.357 -0.484 -0.166 1.00 96.56 96 HIS A CA 1
ATOM 702 C C . HIS A 1 96 ? -3.972 0.654 -1.125 1.00 96.56 96 HIS A C 1
ATOM 704 O O . HIS A 1 96 ? -2.867 1.179 -1.038 1.00 96.56 96 HIS A O 1
ATOM 710 N N . ALA A 1 97 ? -4.894 1.104 -1.983 1.00 97.50 97 ALA A N 1
ATOM 711 C CA . ALA A 1 97 ? -4.632 2.206 -2.908 1.00 97.50 97 ALA A CA 1
ATOM 712 C C . ALA A 1 97 ? -4.291 3.528 -2.193 1.00 97.50 97 ALA A C 1
ATOM 714 O O . ALA A 1 97 ? -3.460 4.290 -2.684 1.00 97.50 97 ALA A O 1
ATOM 715 N N . MET A 1 98 ? -4.905 3.797 -1.036 1.00 97.81 98 MET A N 1
ATOM 716 C CA . MET A 1 98 ? -4.618 4.987 -0.231 1.00 97.81 98 MET A CA 1
ATOM 717 C C . MET A 1 98 ? -3.215 4.976 0.380 1.00 97.81 98 MET A C 1
ATOM 719 O O . MET A 1 98 ? -2.606 6.036 0.472 1.00 97.81 98 MET A O 1
ATOM 723 N N . LEU A 1 99 ? -2.708 3.808 0.782 1.00 97.00 99 LEU A N 1
ATOM 724 C CA . LEU A 1 99 ? -1.359 3.666 1.340 1.00 97.00 99 LEU A CA 1
ATOM 725 C C . LEU A 1 99 ? -0.298 3.630 0.232 1.00 97.00 99 LEU A C 1
ATOM 727 O O . LEU A 1 99 ? 0.704 4.335 0.293 1.00 97.00 99 LEU A O 1
ATOM 731 N N . LEU A 1 100 ? -0.546 2.843 -0.818 1.00 96.31 100 LEU A N 1
ATOM 732 C CA . LEU A 1 100 ? 0.380 2.653 -1.932 1.00 96.31 100 LEU A CA 1
ATOM 733 C C . LEU A 1 100 ? 0.527 3.914 -2.789 1.00 96.31 100 LEU A C 1
ATOM 735 O O . LEU A 1 100 ? 1.636 4.279 -3.172 1.00 96.31 100 LEU A O 1
ATOM 739 N N . GLY A 1 101 ? -0.587 4.578 -3.108 1.00 96.62 101 GLY A N 1
ATOM 740 C CA . GLY A 1 101 ? -0.638 5.663 -4.087 1.00 96.62 101 GLY A CA 1
ATOM 741 C C . GLY A 1 101 ? 0.318 6.825 -3.791 1.00 96.62 101 GLY A C 1
ATOM 742 O O . GLY A 1 101 ? 1.098 7.183 -4.675 1.00 96.62 101 GLY A O 1
ATOM 743 N N . PRO A 1 102 ? 0.305 7.412 -2.580 1.00 97.38 102 PRO A N 1
ATOM 744 C CA . PRO A 1 102 ? 1.200 8.513 -2.233 1.00 97.38 102 PRO A CA 1
ATOM 745 C C . PRO A 1 102 ? 2.678 8.118 -2.262 1.00 97.38 102 PRO A C 1
ATOM 747 O O . PRO A 1 102 ? 3.480 8.865 -2.815 1.00 97.38 102 PRO A O 1
ATOM 750 N N . ILE A 1 103 ? 3.034 6.936 -1.744 1.00 97.06 103 ILE A N 1
ATOM 751 C CA . ILE A 1 1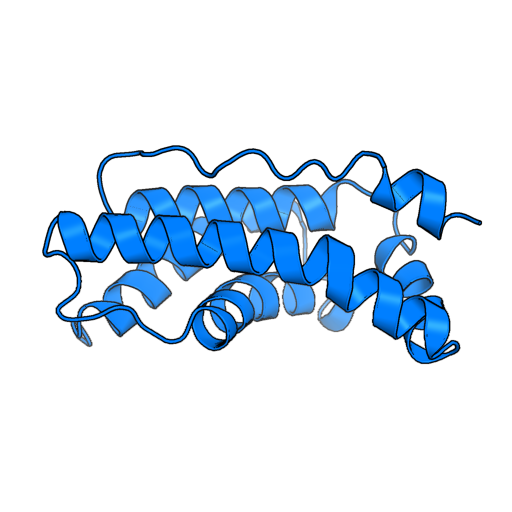03 ? 4.413 6.422 -1.776 1.00 97.06 103 ILE A CA 1
ATOM 752 C C . ILE A 1 103 ? 4.875 6.209 -3.224 1.00 97.06 103 ILE A C 1
ATOM 754 O O . ILE A 1 103 ? 5.959 6.642 -3.614 1.00 97.06 103 ILE A O 1
ATOM 758 N N . PHE A 1 104 ? 4.024 5.593 -4.046 1.00 96.06 104 PHE A N 1
ATOM 759 C CA . PHE A 1 104 ? 4.300 5.363 -5.459 1.00 96.06 104 PHE A CA 1
ATOM 760 C C . PHE A 1 104 ? 4.500 6.677 -6.222 1.00 96.06 104 PHE A C 1
ATOM 762 O O . PHE A 1 104 ? 5.470 6.831 -6.965 1.00 96.06 104 PHE A O 1
ATOM 769 N N . ALA A 1 105 ? 3.598 7.643 -6.025 1.00 96.94 105 ALA A N 1
ATOM 770 C CA . ALA A 1 105 ? 3.688 8.948 -6.661 1.00 96.94 105 ALA A CA 1
ATOM 771 C C . ALA A 1 105 ? 4.957 9.693 -6.229 1.00 96.94 105 ALA A C 1
ATOM 773 O O . ALA A 1 105 ? 5.651 10.236 -7.084 1.00 96.94 105 ALA A O 1
ATOM 774 N N . TRP A 1 106 ? 5.294 9.670 -4.936 1.00 97.19 106 TRP A N 1
ATOM 775 C CA . TRP A 1 106 ? 6.508 10.286 -4.398 1.00 97.19 106 TRP A CA 1
ATOM 776 C C . TRP A 1 106 ? 7.763 9.792 -5.122 1.00 97.19 106 TRP A C 1
ATOM 778 O O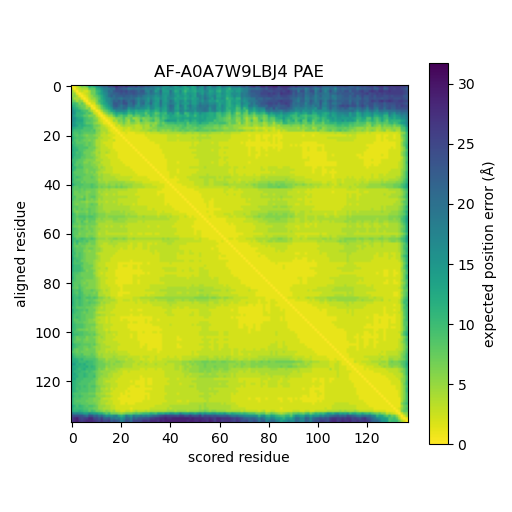 . TRP A 1 106 ? 8.562 10.597 -5.600 1.00 97.19 106 TRP A O 1
ATOM 788 N N . LEU A 1 107 ? 7.897 8.471 -5.270 1.00 95.31 107 LEU A N 1
ATOM 789 C CA . LEU A 1 107 ? 9.104 7.856 -5.821 1.00 95.31 107 LEU A CA 1
ATOM 790 C C . LEU A 1 107 ? 9.177 7.895 -7.344 1.00 95.31 107 LEU A C 1
ATOM 792 O O . LEU A 1 107 ? 10.233 8.189 -7.897 1.00 95.31 107 LEU A O 1
ATOM 796 N N . PHE A 1 108 ? 8.082 7.578 -8.034 1.00 95.12 108 PHE A N 1
ATOM 797 C CA . PHE A 1 108 ? 8.134 7.276 -9.468 1.00 95.12 108 PHE A CA 1
ATOM 798 C C . PHE A 1 108 ? 7.505 8.345 -10.357 1.00 95.12 108 PHE A C 1
ATOM 800 O O . PHE A 1 108 ? 7.763 8.349 -11.560 1.00 95.12 108 PHE A O 1
ATOM 807 N N . LEU A 1 109 ? 6.699 9.248 -9.791 1.00 95.56 109 LEU A N 1
ATOM 808 C CA . LEU A 1 109 ? 6.067 10.336 -10.540 1.00 95.56 109 LEU A CA 1
ATOM 809 C C . LEU A 1 109 ? 6.679 11.697 -10.206 1.00 95.56 109 LEU A C 1
ATOM 811 O O . LEU A 1 109 ? 6.978 12.473 -11.110 1.00 95.56 109 LEU A O 1
ATOM 815 N N . LEU A 1 110 ? 6.848 11.983 -8.917 1.00 96.44 110 LEU A N 1
ATOM 816 C CA . LEU A 1 110 ? 7.344 13.262 -8.415 1.00 96.44 110 LEU A CA 1
ATOM 817 C C . LEU A 1 110 ? 8.869 13.278 -8.261 1.00 96.44 110 LEU A C 1
ATOM 819 O O . LEU A 1 110 ? 9.457 14.354 -8.274 1.00 96.44 110 LEU A O 1
ATOM 823 N N . LEU A 1 111 ? 9.499 12.097 -8.199 1.00 94.31 111 LEU A N 1
ATOM 824 C CA . LEU A 1 111 ? 10.953 11.921 -8.091 1.00 94.31 111 LEU A CA 1
ATOM 825 C C . LEU A 1 111 ? 11.540 12.632 -6.858 1.00 94.31 111 LEU A C 1
ATOM 827 O O . LEU A 1 111 ? 12.607 13.244 -6.918 1.00 94.31 111 LEU A O 1
ATOM 831 N N . GLU A 1 112 ? 10.810 12.572 -5.749 1.00 95.44 112 GLU A N 1
ATOM 832 C CA . GLU A 1 112 ? 11.177 13.204 -4.484 1.00 95.44 112 GLU A CA 1
ATOM 833 C C . GLU A 1 112 ? 12.209 12.372 -3.699 1.00 95.44 112 GLU A C 1
ATOM 835 O O . GLU A 1 112 ? 12.421 11.187 -3.962 1.00 95.44 112 GLU A O 1
ATOM 840 N N . ASP A 1 113 ? 12.853 12.995 -2.704 1.00 91.00 113 ASP A N 1
ATOM 841 C CA . ASP A 1 113 ? 13.914 12.366 -1.904 1.00 91.00 113 ASP A CA 1
ATOM 842 C C . ASP A 1 113 ? 13.391 11.159 -1.086 1.00 91.00 113 ASP A C 1
ATOM 844 O O . ASP A 1 113 ? 12.493 11.335 -0.245 1.00 91.00 113 ASP A O 1
ATOM 848 N N . PRO A 1 114 ? 13.962 9.948 -1.267 1.00 89.38 114 PRO A N 1
ATOM 849 C CA . PRO A 1 114 ? 13.619 8.765 -0.482 1.00 89.38 114 PRO A CA 1
ATOM 850 C C . PRO A 1 114 ? 13.871 8.912 1.022 1.00 89.38 114 PRO A C 1
ATOM 852 O O . PRO A 1 114 ? 13.199 8.253 1.809 1.00 89.38 114 PRO A O 1
ATOM 855 N N . CYS A 1 115 ? 14.773 9.802 1.457 1.00 91.06 115 CYS A N 1
ATOM 856 C CA . CYS A 1 115 ? 15.059 10.015 2.883 1.00 91.06 115 CYS A CA 1
ATOM 857 C C . CYS A 1 115 ? 13.845 10.538 3.670 1.00 91.06 115 CYS A C 1
ATOM 859 O O . CYS A 1 115 ? 13.849 10.547 4.899 1.00 91.06 115 CYS A O 1
ATOM 861 N N . ARG A 1 116 ? 12.805 11.005 2.968 1.00 93.62 116 ARG A N 1
ATOM 862 C CA . ARG A 1 116 ? 11.558 11.515 3.550 1.00 93.62 116 ARG A CA 1
ATOM 863 C C . ARG A 1 116 ? 10.431 10.480 3.561 1.00 93.62 116 ARG A C 1
ATOM 865 O O . ARG A 1 116 ? 9.341 10.805 4.028 1.00 93.62 116 ARG A O 1
ATOM 872 N N . LEU A 1 117 ? 10.675 9.265 3.061 1.00 93.44 117 LEU A N 1
ATOM 873 C CA . LEU A 1 117 ? 9.655 8.222 2.960 1.00 93.44 117 LEU A CA 1
ATOM 874 C C . LEU A 1 117 ? 9.124 7.776 4.316 1.00 93.44 117 LEU A C 1
ATOM 876 O O . LEU A 1 117 ? 7.919 7.612 4.436 1.00 93.44 117 LEU A O 1
ATOM 880 N N . ASP A 1 118 ? 9.979 7.627 5.328 1.00 91.94 118 ASP A N 1
ATOM 881 C CA . ASP A 1 118 ? 9.527 7.186 6.652 1.00 91.94 118 ASP A CA 1
ATOM 882 C C . ASP A 1 118 ? 8.562 8.197 7.279 1.00 91.94 118 ASP A C 1
ATOM 884 O O . ASP A 1 118 ? 7.464 7.843 7.696 1.00 91.94 118 ASP A O 1
ATOM 888 N N . ALA A 1 119 ? 8.911 9.486 7.236 1.00 93.50 119 ALA A N 1
ATOM 889 C CA . ALA A 1 119 ? 8.036 10.548 7.732 1.00 93.50 119 ALA A CA 1
ATOM 890 C C . ALA A 1 119 ? 6.719 10.646 6.938 1.00 93.50 119 ALA A C 1
ATOM 892 O O . ALA A 1 119 ? 5.664 10.953 7.504 1.00 93.50 119 ALA A O 1
ATOM 893 N N . LEU A 1 120 ? 6.770 10.399 5.623 1.00 95.38 120 LEU A N 1
ATOM 894 C CA . LEU A 1 120 ? 5.578 10.320 4.782 1.00 95.38 120 LEU A CA 1
ATOM 895 C C . LEU A 1 120 ? 4.716 9.106 5.154 1.00 95.38 120 LEU A C 1
ATOM 897 O O . LEU A 1 120 ? 3.501 9.252 5.243 1.00 95.38 120 LEU A O 1
ATOM 901 N N . ALA A 1 121 ? 5.329 7.945 5.391 1.00 94.69 121 ALA A N 1
ATOM 902 C CA . ALA A 1 121 ? 4.648 6.711 5.75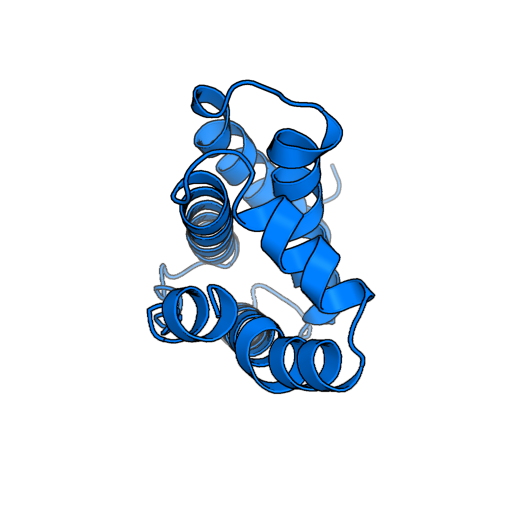9 1.00 94.69 121 ALA A CA 1
ATOM 903 C C . ALA A 1 121 ? 3.914 6.846 7.100 1.00 94.69 121 ALA A C 1
ATOM 905 O O . ALA A 1 121 ? 2.726 6.532 7.169 1.00 94.69 121 ALA A O 1
ATOM 906 N N . ASP A 1 122 ? 4.576 7.402 8.118 1.00 94.25 122 ASP A N 1
ATOM 907 C CA . ASP A 1 122 ? 3.980 7.687 9.428 1.00 94.25 122 ASP A CA 1
ATOM 908 C C . ASP A 1 122 ? 2.761 8.613 9.314 1.00 94.25 122 ASP A C 1
ATOM 910 O O . ASP A 1 122 ? 1.678 8.327 9.835 1.00 94.25 122 ASP A O 1
ATOM 914 N N . THR A 1 123 ? 2.928 9.730 8.598 1.00 96.25 123 THR A N 1
ATOM 915 C CA . THR A 1 123 ? 1.862 10.726 8.421 1.00 96.25 123 THR A CA 1
ATOM 916 C C . THR A 1 123 ? 0.682 10.120 7.665 1.00 96.25 123 THR A C 1
ATOM 918 O O . THR A 1 123 ? -0.469 10.261 8.078 1.00 96.25 123 THR A O 1
ATOM 921 N N . LEU A 1 124 ? 0.964 9.391 6.584 1.00 96.88 124 LEU A N 1
ATOM 922 C CA . LEU A 1 124 ? -0.053 8.755 5.759 1.00 96.88 124 LEU A CA 1
ATOM 923 C C . LEU A 1 124 ? -0.844 7.703 6.541 1.00 96.88 124 LEU A C 1
ATOM 925 O O . LEU A 1 124 ? -2.071 7.680 6.461 1.00 96.88 124 LEU A O 1
ATOM 929 N N . ALA A 1 125 ? -0.168 6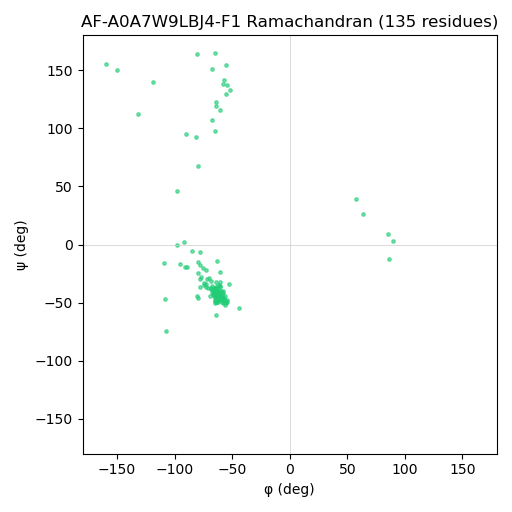.860 7.321 1.00 95.75 125 ALA A N 1
ATOM 930 C CA . ALA A 1 125 ? -0.825 5.854 8.144 1.00 95.75 125 ALA A CA 1
ATOM 931 C C . ALA A 1 125 ? -1.774 6.485 9.171 1.00 95.75 125 ALA A C 1
ATOM 933 O O . ALA A 1 125 ? -2.916 6.039 9.311 1.00 95.75 125 ALA A O 1
ATOM 934 N N . ALA A 1 126 ? -1.340 7.556 9.843 1.00 96.06 126 ALA A N 1
ATOM 935 C CA . ALA A 1 126 ? -2.176 8.294 10.785 1.00 96.06 126 ALA A CA 1
ATOM 936 C C . ALA A 1 126 ? -3.390 8.950 10.101 1.00 96.06 126 ALA A C 1
ATOM 938 O O . ALA A 1 126 ? -4.501 8.910 10.635 1.00 96.06 126 ALA A O 1
ATOM 939 N N . ASP A 1 127 ? -3.205 9.527 8.914 1.00 97.19 127 ASP A N 1
ATOM 940 C CA . ASP A 1 127 ? -4.277 10.158 8.138 1.00 97.19 127 ASP A CA 1
ATOM 941 C C . ASP A 1 127 ? -5.322 9.142 7.672 1.00 97.19 127 ASP A C 1
ATOM 943 O O . ASP A 1 127 ? -6.528 9.373 7.805 1.00 97.19 127 ASP A O 1
ATOM 947 N N . VAL A 1 128 ? -4.871 7.989 7.172 1.00 97.06 128 VAL A N 1
ATOM 948 C CA . VAL A 1 128 ? -5.762 6.895 6.777 1.00 97.06 128 VAL A CA 1
ATOM 949 C C . VAL A 1 128 ? -6.489 6.333 7.994 1.00 97.06 128 VAL A C 1
ATOM 951 O O . VAL A 1 128 ? -7.703 6.163 7.923 1.00 97.06 128 VAL A O 1
ATOM 954 N N . ALA A 1 129 ? -5.805 6.109 9.120 1.00 96.12 129 ALA A N 1
ATOM 955 C CA . ALA A 1 129 ? -6.442 5.639 10.350 1.00 96.12 129 ALA A CA 1
ATOM 956 C C . ALA A 1 129 ? -7.587 6.569 10.783 1.00 96.12 129 ALA A C 1
ATOM 958 O O . ALA A 1 129 ? -8.712 6.104 10.952 1.00 96.12 129 ALA A O 1
ATOM 959 N N . ARG A 1 130 ? -7.335 7.885 10.856 1.00 95.44 130 ARG A N 1
ATOM 960 C CA . ARG A 1 130 ? -8.352 8.894 11.203 1.00 95.44 130 ARG A CA 1
ATOM 961 C C . ARG A 1 130 ? -9.536 8.896 10.243 1.00 95.44 130 ARG A C 1
ATOM 963 O O . ARG A 1 130 ? -10.687 8.983 10.669 1.00 95.44 130 ARG A O 1
ATOM 970 N N . LEU A 1 131 ? -9.273 8.770 8.941 1.00 95.31 131 LEU A N 1
ATOM 971 C CA . LEU A 1 131 ? -10.343 8.686 7.950 1.00 95.31 131 LEU A CA 1
ATOM 972 C C . LEU A 1 131 ? -11.216 7.442 8.164 1.00 95.31 131 LEU A C 1
ATOM 974 O O . LEU A 1 131 ? -12.433 7.513 8.000 1.00 95.31 131 LEU A O 1
ATOM 978 N N . LEU A 1 132 ? -10.604 6.304 8.500 1.00 94.75 132 LEU A N 1
ATOM 979 C CA . LEU A 1 132 ? -11.316 5.044 8.703 1.00 94.75 132 LEU A CA 1
ATOM 980 C C . LEU A 1 132 ? -12.099 5.010 10.023 1.00 94.75 132 LEU A C 1
ATOM 982 O O . LEU A 1 132 ? -13.170 4.402 10.058 1.00 94.75 132 LEU A O 1
ATOM 986 N N . THR A 1 133 ? -11.610 5.666 11.079 1.00 93.25 133 THR A N 1
ATOM 987 C CA . THR A 1 133 ? -12.319 5.771 12.368 1.00 93.25 133 THR A CA 1
ATOM 988 C C . THR A 1 133 ? -13.415 6.838 12.365 1.00 93.25 133 THR A C 1
ATOM 990 O O . THR A 1 133 ? -14.296 6.811 13.222 1.00 93.25 133 THR A O 1
ATOM 993 N N . GLY A 1 134 ? -13.418 7.742 11.379 1.00 83.69 134 GLY A N 1
ATOM 994 C CA . GLY A 1 134 ? -14.368 8.854 11.294 1.00 83.69 134 GLY A CA 1
ATOM 995 C C . GLY A 1 134 ? -13.942 10.093 12.088 1.00 83.69 134 GLY A C 1
ATOM 996 O O . GLY A 1 134 ? -14.708 11.053 12.167 1.00 83.69 134 GLY A O 1
ATOM 997 N N . ASP A 1 135 ? -12.715 10.114 12.610 1.00 70.00 135 ASP A N 1
ATOM 998 C CA . ASP A 1 135 ? -12.118 11.259 13.300 1.00 70.00 135 ASP A CA 1
ATOM 999 C C . ASP A 1 135 ? -11.610 12.283 12.273 1.00 70.00 135 ASP A C 1
ATOM 1001 O O . ASP A 1 135 ? -10.410 12.491 12.076 1.00 70.00 135 ASP A O 1
ATOM 1005 N N . THR A 1 136 ? -12.540 12.915 11.557 1.00 52.75 136 THR A N 1
ATOM 1006 C CA . THR A 1 136 ? -12.209 14.044 10.677 1.00 52.75 136 THR A CA 1
ATOM 1007 C C . THR A 1 136 ? -12.321 15.324 11.499 1.00 52.75 136 THR A C 1
ATOM 1009 O O . THR A 1 136 ? -13.423 15.827 11.709 1.00 52.75 136 THR A O 1
ATOM 1012 N N . THR A 1 137 ? -11.190 15.787 12.037 1.00 43.69 137 THR A N 1
ATOM 1013 C CA . THR A 1 137 ? -11.072 17.084 12.726 1.00 43.69 137 THR A CA 1
ATOM 1014 C C . THR A 1 137 ? -11.278 18.251 11.769 1.00 43.69 137 THR A C 1
ATOM 1016 O O . THR A 1 137 ? -10.754 18.172 10.633 1.00 43.69 137 THR A O 1
#

pLDDT: mean 88.59, std 13.05, range [43.69, 97.81]

Mean predicted aligned error: 5.05 Å

Sequence (137 aa):
MIFAAVMHDLELETPPDTGSLTADLAALTHLIATTLSAPPPGVVPGLLADVHADEAMAAAFAGTFVRAERECVTEVLDRAVARRELPSRPDPARVHAMLLGPIFAWLFLLLEDPCRLDALADTLAADVARLLTGDTT

Solvent-accessible surface area (backbone atoms only — not comparable to full-atom values): 7802 Å² total; per-residue (Å²): 112,71,66,65,67,61,56,71,75,60,74,77,70,76,67,67,86,70,84,44,55,45,55,30,38,25,55,48,30,44,48,52,48,49,66,71,62,68,58,62,92,61,50,66,63,50,52,52,52,52,33,76,73,31,70,70,50,34,51,50,44,48,70,47,56,54,43,51,56,39,49,43,43,39,52,52,41,51,52,22,32,75,73,63,66,27,99,61,71,71,64,36,68,60,55,48,48,64,56,48,48,60,54,48,39,38,57,76,72,67,65,50,72,71,92,50,43,63,66,50,21,49,51,50,18,48,52,52,40,30,60,67,61,65,61,77,129